Protein AF-A0A382DG62-F1 (afdb_monomer_lite)

Secondary structure (DSSP, 8-state):
-EEEETTEEEEEETTTTEEEEE-TTTT-S---EEEEEE-TTS-EEEEEPTT---EEEEETTTEEEEEE----EEEEEEEEE-SSEEEEEEEETTT--EEEEEEEE-TTS-EEEEEEE----

Organism: NCBI:txid408172

Structure (mmCIF, N/CA/C/O backbone):
data_AF-A0A382DG62-F1
#
_entry.id   AF-A0A382DG62-F1
#
loop_
_atom_site.group_PDB
_atom_site.id
_atom_site.type_symbol
_atom_site.label_atom_id
_atom_site.label_alt_id
_atom_site.label_comp_id
_atom_site.label_asym_id
_atom_site.label_entity_id
_atom_site.label_seq_id
_atom_site.pdbx_PDB_ins_code
_atom_site.Cartn_x
_atom_site.Cartn_y
_atom_site.Cartn_z
_atom_site.occupancy
_atom_site.B_iso_or_equiv
_atom_site.auth_seq_id
_atom_site.auth_comp_id
_atom_site.auth_asym_id
_atom_site.auth_atom_id
_atom_site.pdbx_PDB_model_num
ATOM 1 N N . VAL A 1 1 ? -8.881 6.022 12.134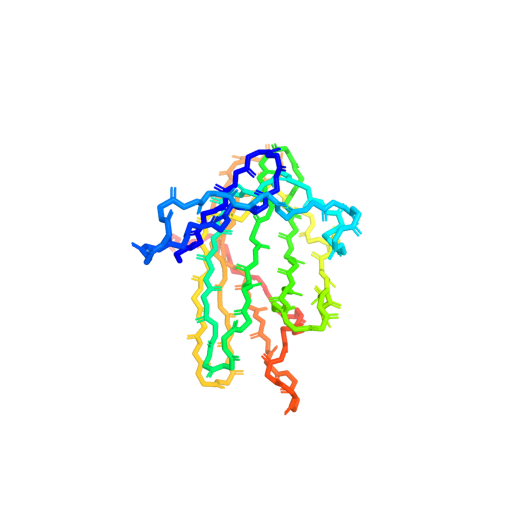 1.00 95.31 1 VAL A N 1
ATOM 2 C CA . VAL A 1 1 ? -7.898 6.755 11.294 1.00 95.31 1 VAL A CA 1
ATOM 3 C C . VAL A 1 1 ? -6.727 5.826 11.071 1.00 95.31 1 VAL A C 1
ATOM 5 O O . VAL A 1 1 ? -6.358 5.158 12.025 1.00 95.31 1 VAL A O 1
ATOM 8 N N . TYR A 1 2 ? -6.174 5.762 9.864 1.00 97.25 2 TYR A N 1
ATOM 9 C CA . TYR A 1 2 ? -5.023 4.908 9.567 1.00 97.25 2 TYR A CA 1
ATOM 10 C C . TYR A 1 2 ? -3.816 5.740 9.141 1.00 97.25 2 TYR A C 1
ATOM 12 O O . TYR A 1 2 ? -3.982 6.787 8.515 1.00 97.25 2 TYR A O 1
ATOM 20 N N . ALA A 1 3 ? -2.621 5.254 9.462 1.00 97.81 3 ALA A N 1
ATOM 21 C CA . ALA A 1 3 ? -1.358 5.782 8.967 1.00 97.81 3 ALA A CA 1
ATOM 22 C C . ALA A 1 3 ? -0.420 4.639 8.556 1.00 97.81 3 ALA A C 1
ATOM 24 O O . ALA A 1 3 ? -0.283 3.644 9.272 1.00 97.81 3 ALA A O 1
ATOM 25 N N . SER A 1 4 ? 0.238 4.803 7.409 1.00 97.69 4 SER A N 1
ATOM 26 C CA . SER A 1 4 ? 1.380 3.991 6.986 1.00 97.69 4 SER A CA 1
ATOM 27 C C . SER A 1 4 ? 2.630 4.417 7.757 1.00 97.69 4 SER A C 1
ATOM 29 O O . SER A 1 4 ? 2.887 5.611 7.920 1.00 97.69 4 SER A O 1
ATOM 31 N N . THR A 1 5 ? 3.400 3.452 8.254 1.00 98.12 5 THR A N 1
ATOM 32 C CA . THR A 1 5 ? 4.651 3.693 8.985 1.00 98.12 5 THR A CA 1
ATOM 33 C C . THR A 1 5 ? 5.728 2.722 8.506 1.00 98.12 5 THR A C 1
ATOM 35 O O . THR A 1 5 ? 5.414 1.756 7.817 1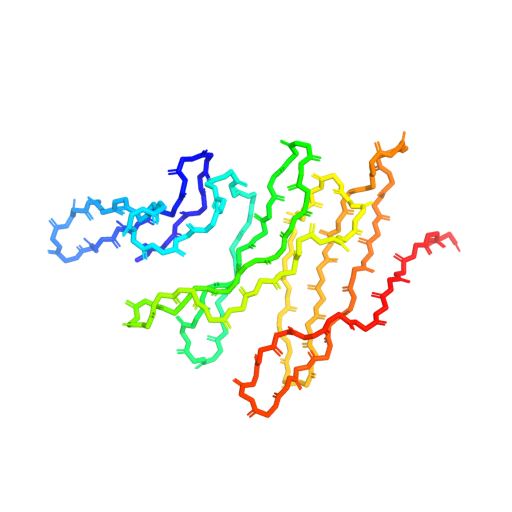.00 98.12 5 THR A O 1
ATOM 38 N N . SER A 1 6 ? 6.979 2.910 8.935 1.00 97.19 6 SER A N 1
ATOM 39 C CA . SER A 1 6 ? 8.057 1.942 8.680 1.00 97.19 6 SER A CA 1
ATOM 40 C C . SER A 1 6 ? 7.957 0.652 9.516 1.00 97.19 6 SER A C 1
ATOM 42 O O . SER A 1 6 ? 8.753 -0.271 9.354 1.00 97.19 6 SER A O 1
ATOM 44 N N . GLY A 1 7 ? 6.998 0.586 10.447 1.00 97.38 7 GLY A N 1
ATOM 45 C CA . GLY A 1 7 ? 6.776 -0.539 11.360 1.00 97.38 7 GLY A CA 1
ATOM 46 C C . GLY A 1 7 ? 5.420 -1.227 11.191 1.00 97.38 7 GLY A C 1
ATOM 47 O O . GLY A 1 7 ? 5.007 -1.951 12.099 1.00 97.38 7 GLY A O 1
ATOM 48 N N . GLY A 1 8 ? 4.731 -0.997 10.072 1.00 97.69 8 GLY A N 1
ATOM 49 C CA . GLY A 1 8 ? 3.400 -1.515 9.767 1.00 97.69 8 GLY A CA 1
ATOM 50 C C . GLY A 1 8 ? 2.335 -0.425 9.724 1.00 97.69 8 GLY A C 1
ATOM 51 O O . GLY A 1 8 ? 2.629 0.761 9.531 1.00 97.69 8 GLY A O 1
ATOM 52 N N . LEU A 1 9 ? 1.079 -0.830 9.904 1.00 97.94 9 LEU A N 1
ATOM 53 C CA . LEU A 1 9 ? -0.052 0.088 9.910 1.00 97.94 9 LEU A CA 1
ATOM 54 C C . LEU A 1 9 ? -0.379 0.539 11.328 1.00 97.94 9 LEU A C 1
ATOM 56 O O . LEU A 1 9 ? -0.393 -0.261 12.260 1.00 97.94 9 LEU A O 1
ATOM 60 N N . LEU A 1 10 ? -0.680 1.822 11.484 1.00 98.12 10 LEU A N 1
ATOM 61 C CA . LEU A 1 10 ? -1.133 2.382 12.746 1.00 98.12 10 LEU A CA 1
ATOM 62 C C . LEU A 1 10 ? -2.604 2.766 12.628 1.00 98.12 10 LEU A C 1
ATOM 64 O O . LEU A 1 10 ? -2.963 3.627 11.825 1.00 98.12 10 LEU A O 1
ATOM 68 N N . GLU A 1 11 ? -3.449 2.152 13.445 1.00 97.62 11 GLU A N 1
ATOM 69 C CA . GLU A 1 11 ? -4.838 2.551 13.618 1.00 97.62 11 GLU A CA 1
ATOM 70 C C . GLU A 1 11 ? -4.961 3.463 14.842 1.00 97.62 11 GLU A C 1
ATOM 72 O O . GLU A 1 11 ? -4.527 3.117 15.938 1.00 97.62 11 GLU A O 1
ATOM 77 N N . PHE A 1 12 ? -5.594 4.619 14.668 1.00 97.94 12 PHE A N 1
ATOM 78 C CA . PHE A 1 12 ? -6.034 5.484 15.755 1.00 97.94 12 PHE A CA 1
ATOM 79 C C . PHE A 1 12 ? -7.559 5.480 15.856 1.00 97.94 12 PHE A C 1
ATOM 81 O O . PHE A 1 12 ? -8.262 5.826 14.892 1.00 97.94 12 PHE A O 1
ATOM 88 N N . ASN A 1 13 ? -8.064 5.131 17.039 1.00 97.50 13 ASN A N 1
ATOM 89 C CA . ASN A 1 13 ? -9.479 5.198 17.374 1.00 97.50 13 ASN A CA 1
ATOM 90 C C . ASN A 1 13 ? -9.786 6.533 18.083 1.00 97.50 13 ASN A C 1
ATOM 92 O O . ASN A 1 13 ? -9.437 6.681 19.255 1.00 97.50 13 ASN A O 1
ATOM 96 N N . PRO A 1 14 ? -10.486 7.483 17.433 1.00 96.19 14 PRO A N 1
ATOM 97 C CA . 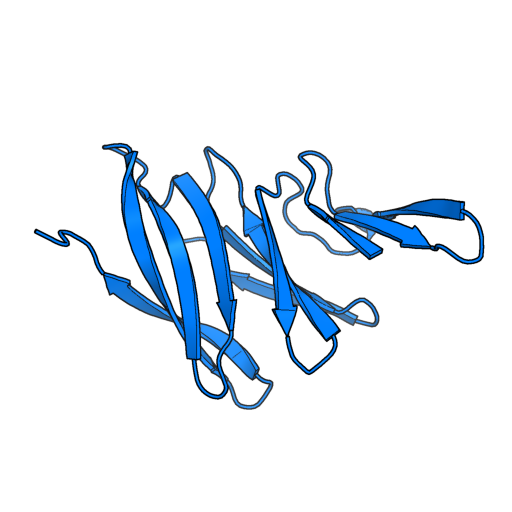PRO A 1 14 ? -10.734 8.807 18.004 1.00 96.19 14 PRO A CA 1
ATOM 98 C C . PRO A 1 14 ? -11.699 8.798 19.197 1.00 96.19 14 PRO A C 1
ATOM 100 O O . PRO A 1 14 ? -11.698 9.742 19.973 1.00 96.19 14 PRO A O 1
ATOM 103 N N . ASN A 1 15 ? -12.506 7.745 19.371 1.00 97.62 15 ASN A N 1
ATOM 104 C CA . ASN A 1 15 ? -13.442 7.651 20.495 1.00 97.62 15 ASN A CA 1
ATOM 105 C C . ASN A 1 15 ? -12.753 7.201 21.788 1.00 97.62 15 ASN A C 1
ATOM 107 O O . ASN A 1 15 ? -13.228 7.504 22.878 1.00 97.62 15 ASN A O 1
ATOM 111 N N . THR A 1 16 ? -11.673 6.424 21.670 1.00 97.94 16 THR A N 1
ATOM 112 C CA . THR A 1 16 ? -10.932 5.884 22.825 1.00 97.94 16 THR A CA 1
ATOM 113 C C . THR A 1 16 ? -9.544 6.491 22.987 1.00 97.94 16 THR A C 1
ATOM 115 O O . THR A 1 16 ? -8.879 6.198 23.975 1.00 97.94 16 THR A O 1
ATOM 118 N N . GLU A 1 17 ? -9.111 7.300 22.017 1.00 97.81 17 GLU A N 1
ATOM 119 C CA . GLU A 1 17 ? -7.776 7.897 21.917 1.00 97.81 17 GLU A CA 1
ATOM 120 C C . GLU A 1 17 ? -6.634 6.865 21.939 1.00 97.81 17 GLU A C 1
ATOM 122 O O . GLU A 1 17 ? -5.504 7.160 22.327 1.00 97.81 17 GLU A O 1
ATOM 127 N N . LYS A 1 18 ? -6.917 5.628 21.515 1.00 98.31 18 LYS A N 1
ATOM 128 C CA . LYS A 1 18 ? -5.943 4.533 21.503 1.00 98.31 18 LYS A CA 1
ATOM 129 C C . LYS A 1 18 ? -5.352 4.305 20.123 1.00 98.31 18 LYS A C 1
ATOM 131 O O . LYS A 1 18 ? -6.038 4.431 19.107 1.00 98.31 18 LYS A O 1
ATOM 136 N N . PHE A 1 19 ? -4.088 3.899 20.139 1.00 97.94 19 PHE A N 1
ATOM 137 C CA . PHE A 1 19 ? -3.350 3.438 18.975 1.00 97.94 19 PHE A CA 1
ATOM 138 C C . PHE A 1 19 ? -3.213 1.916 18.990 1.00 97.94 19 PHE A C 1
ATOM 140 O O . PHE A 1 19 ? -2.816 1.343 20.007 1.00 97.94 19 PHE A O 1
ATOM 147 N N . THR A 1 20 ? -3.481 1.290 17.850 1.00 97.12 20 THR A N 1
ATOM 148 C CA . THR A 1 20 ? -3.262 -0.138 17.603 1.00 97.12 20 THR A CA 1
ATOM 149 C C . THR A 1 20 ? -2.284 -0.278 16.444 1.00 97.12 20 THR A C 1
ATOM 151 O O . THR A 1 20 ? -2.503 0.293 15.377 1.00 97.12 20 THR A O 1
ATOM 154 N N . ALA A 1 21 ? -1.193 -1.015 16.647 1.00 97.44 21 ALA A N 1
ATOM 155 C CA . ALA A 1 21 ? -0.283 -1.365 15.562 1.00 97.44 21 ALA A CA 1
ATOM 156 C C . ALA A 1 21 ? -0.746 -2.678 14.926 1.00 97.44 21 ALA A C 1
ATOM 158 O O . ALA A 1 21 ? -0.991 -3.639 15.647 1.00 97.44 21 ALA A O 1
ATOM 159 N N . ILE A 1 22 ? -0.833 -2.693 13.600 1.00 97.50 22 ILE A N 1
ATOM 160 C CA . ILE A 1 22 ? -1.144 -3.859 12.774 1.00 97.50 22 ILE A CA 1
ATOM 161 C C . ILE A 1 22 ? 0.150 -4.259 12.068 1.00 97.50 22 ILE A C 1
ATOM 163 O O . ILE A 1 22 ? 0.758 -3.444 11.362 1.00 97.50 22 ILE A O 1
ATOM 167 N N . LYS A 1 23 ? 0.593 -5.494 12.294 1.00 97.25 23 LYS A N 1
ATOM 168 C CA . LYS A 1 23 ? 1.912 -5.998 11.892 1.00 97.25 23 LYS A CA 1
ATOM 169 C C . LYS A 1 23 ? 1.812 -7.336 11.155 1.00 97.25 23 LYS A C 1
ATOM 171 O O . LYS A 1 23 ? 0.773 -7.678 10.594 1.00 97.25 23 LYS A O 1
ATOM 176 N N . MET A 1 24 ? 2.921 -8.077 11.100 1.00 96.00 24 MET A N 1
ATOM 177 C CA . MET A 1 24 ? 2.995 -9.360 10.401 1.00 96.00 24 MET A CA 1
ATOM 178 C C . MET A 1 24 ? 2.131 -10.425 11.073 1.00 96.00 24 MET A C 1
ATOM 180 O O . MET A 1 24 ? 1.456 -11.194 10.395 1.00 96.00 24 MET A O 1
ATOM 184 N N . GLU A 1 25 ? 2.106 -10.433 12.404 1.00 94.62 25 GLU A N 1
ATOM 185 C CA . GLU A 1 25 ? 1.237 -11.286 13.212 1.00 94.62 25 GLU A CA 1
ATOM 186 C C . GLU A 1 25 ? -0.262 -11.045 12.956 1.00 94.62 25 GLU A C 1
ATOM 188 O O . GLU A 1 25 ? -1.060 -11.963 13.135 1.00 94.62 25 GLU A O 1
ATOM 193 N N . ASP A 1 26 ? -0.623 -9.860 12.456 1.00 93.75 26 ASP A N 1
ATOM 194 C CA . ASP A 1 26 ? -1.990 -9.473 12.087 1.00 93.75 26 ASP A CA 1
ATOM 195 C C . ASP A 1 26 ? -2.272 -9.646 10.579 1.00 93.75 26 ASP A C 1
ATOM 197 O O . ASP A 1 26 ? -3.357 -9.330 10.094 1.00 93.75 26 ASP A O 1
ATOM 201 N N . GLY A 1 27 ? -1.300 -10.163 9.819 1.00 92.19 27 GLY A N 1
ATOM 202 C CA . GLY A 1 27 ? -1.462 -10.555 8.420 1.00 92.19 27 GLY A CA 1
ATOM 203 C C . GLY A 1 27 ? -0.783 -9.658 7.384 1.00 92.19 27 GLY A C 1
ATOM 204 O O . GLY A 1 27 ? -0.823 -10.005 6.204 1.00 92.19 27 GLY A O 1
ATOM 205 N N . LEU A 1 28 ? -0.131 -8.550 7.763 1.00 96.31 28 LEU A N 1
ATOM 206 C CA . LEU A 1 28 ? 0.719 -7.816 6.813 1.00 96.31 28 LEU A CA 1
ATOM 207 C C . LEU A 1 28 ? 1.911 -8.681 6.385 1.00 96.31 28 LEU A C 1
ATOM 209 O O . LEU A 1 28 ? 2.441 -9.464 7.166 1.00 96.31 28 LEU A O 1
ATOM 213 N N . ILE A 1 29 ? 2.379 -8.525 5.148 1.00 94.81 29 ILE A N 1
ATOM 214 C CA . ILE A 1 29 ? 3.577 -9.252 4.690 1.00 94.81 29 ILE A CA 1
ATOM 215 C C . ILE A 1 29 ? 4.821 -8.396 4.854 1.00 94.81 29 ILE A C 1
ATOM 217 O O . ILE A 1 29 ? 5.879 -8.897 5.228 1.00 94.81 29 ILE A O 1
ATOM 221 N N . TYR A 1 30 ? 4.682 -7.101 4.601 1.00 96.00 30 TYR A N 1
ATOM 222 C CA . TYR A 1 30 ? 5.754 -6.137 4.757 1.00 96.00 30 TYR A CA 1
ATOM 223 C C . TYR A 1 30 ? 5.290 -4.970 5.619 1.00 96.00 30 TYR A C 1
ATOM 225 O O . TYR A 1 30 ? 4.112 -4.602 5.619 1.00 96.00 30 TYR A O 1
ATOM 233 N N . LEU A 1 31 ? 6.235 -4.425 6.381 1.00 97.62 31 LEU A N 1
ATOM 234 C CA . LEU A 1 31 ? 5.977 -3.403 7.391 1.00 97.62 31 LEU A CA 1
ATOM 235 C C . LEU A 1 31 ? 6.417 -2.008 6.967 1.00 97.62 31 LEU A C 1
ATOM 237 O O . LEU A 1 31 ? 5.956 -1.045 7.564 1.00 97.62 31 LEU A O 1
ATOM 241 N N . ASP A 1 32 ? 7.305 -1.891 5.982 1.00 98.12 32 ASP A N 1
ATOM 242 C CA . ASP A 1 32 ? 7.844 -0.592 5.591 1.00 98.12 32 ASP A CA 1
ATOM 243 C C . ASP A 1 32 ? 6.946 0.069 4.544 1.00 98.12 32 ASP A C 1
ATOM 245 O O . ASP A 1 32 ? 7.050 -0.225 3.349 1.00 98.12 32 ASP A O 1
ATOM 249 N N . LEU A 1 33 ? 5.990 0.871 5.018 1.00 98.50 33 LEU A N 1
ATOM 250 C CA . LEU A 1 33 ? 4.900 1.427 4.221 1.00 98.50 33 LEU A CA 1
ATOM 251 C C . LEU A 1 33 ? 5.118 2.918 3.952 1.00 98.50 33 LEU A C 1
ATOM 253 O O . LEU A 1 33 ? 5.245 3.718 4.880 1.00 98.50 33 LEU A O 1
ATOM 257 N N . SER A 1 34 ? 5.068 3.310 2.683 1.00 98.25 34 SER A N 1
ATOM 258 C CA . SER A 1 34 ? 5.253 4.693 2.222 1.00 98.25 34 SER A CA 1
ATOM 259 C C . SER A 1 34 ? 3.939 5.442 2.011 1.00 98.25 34 SER A C 1
ATOM 261 O O . SER A 1 34 ? 3.889 6.661 2.174 1.00 98.25 34 SER A O 1
ATOM 263 N N . CYS A 1 35 ? 2.868 4.738 1.639 1.00 98.44 35 CYS A N 1
ATOM 264 C CA . CYS A 1 35 ? 1.571 5.354 1.386 1.00 98.44 35 CYS A CA 1
ATOM 265 C C . CYS A 1 35 ? 0.398 4.411 1.673 1.00 98.44 35 CYS A C 1
ATOM 267 O O . CYS A 1 35 ? 0.552 3.192 1.784 1.00 98.44 35 CYS A O 1
ATOM 269 N N . ILE A 1 36 ? -0.784 5.014 1.784 1.00 98.69 36 ILE A N 1
ATOM 270 C CA . ILE A 1 36 ? -2.067 4.348 1.985 1.00 98.69 36 ILE A CA 1
ATOM 271 C C . ILE A 1 36 ? -3.140 5.032 1.128 1.00 98.69 36 ILE A C 1
ATOM 273 O O . ILE A 1 36 ? -3.185 6.260 1.054 1.00 98.69 36 ILE A O 1
ATOM 277 N N . GLU A 1 37 ? -4.009 4.237 0.512 1.00 98.62 37 GLU A N 1
ATOM 278 C CA . GLU A 1 37 ? -5.255 4.668 -0.130 1.00 98.62 37 GLU A CA 1
ATOM 279 C C . GLU A 1 37 ? -6.387 3.725 0.299 1.00 98.62 37 GLU A C 1
ATOM 281 O O . GLU A 1 37 ? -6.136 2.555 0.595 1.00 98.62 37 GLU A O 1
ATOM 286 N N . ILE A 1 38 ? -7.619 4.225 0.386 1.00 98.25 38 ILE A N 1
ATOM 287 C CA . ILE A 1 38 ? -8.768 3.435 0.853 1.00 98.25 38 ILE A CA 1
ATOM 288 C C . ILE A 1 38 ? -9.758 3.276 -0.293 1.00 98.25 38 ILE A C 1
ATOM 290 O O . ILE A 1 38 ? -10.190 4.265 -0.883 1.00 98.25 38 ILE A O 1
ATOM 294 N N . ASP A 1 39 ? -10.138 2.037 -0.598 1.00 98.00 39 ASP A N 1
ATOM 295 C CA . ASP A 1 39 ? -11.168 1.783 -1.604 1.00 98.00 39 ASP A CA 1
ATOM 296 C C . ASP A 1 39 ? -12.596 1.889 -1.045 1.00 98.00 39 ASP A C 1
ATOM 298 O O . ASP A 1 39 ? -12.835 2.046 0.154 1.00 98.00 39 ASP A O 1
ATOM 302 N N . ASN A 1 40 ? -13.584 1.792 -1.936 1.00 96.00 40 ASN A N 1
ATOM 303 C CA . ASN A 1 40 ? -15.005 1.899 -1.594 1.00 96.00 40 ASN A CA 1
ATOM 304 C C . ASN A 1 40 ? -15.532 0.770 -0.683 1.00 96.00 40 ASN A C 1
ATOM 306 O O . ASN A 1 40 ? -16.627 0.900 -0.138 1.00 96.00 40 ASN A O 1
ATOM 310 N N . GLN A 1 41 ? -14.771 -0.312 -0.497 1.00 96.62 41 GLN A N 1
ATOM 311 C CA . GLN A 1 41 ? -15.090 -1.414 0.411 1.00 96.62 41 GLN A CA 1
ATOM 312 C C . GLN A 1 41 ? -14.406 -1.251 1.778 1.00 96.62 41 GLN A C 1
ATOM 314 O O . GLN A 1 41 ? -14.580 -2.094 2.658 1.00 96.62 41 GLN A O 1
ATOM 319 N N . GLY A 1 42 ? -13.649 -0.167 1.980 1.00 97.25 42 GLY A N 1
ATOM 320 C CA . GLY A 1 42 ? -12.919 0.099 3.216 1.00 97.25 42 GLY A CA 1
ATOM 321 C C . GLY A 1 42 ? -11.626 -0.705 3.350 1.00 97.25 42 GLY A C 1
ATOM 322 O O . GLY A 1 42 ? -11.077 -0.785 4.451 1.00 97.25 42 GLY A O 1
ATOM 323 N N . ARG A 1 43 ? -11.132 -1.304 2.260 1.00 98.31 43 ARG A N 1
ATOM 324 C CA . ARG A 1 43 ? -9.840 -1.995 2.252 1.00 98.31 43 ARG A CA 1
ATOM 325 C C . ARG A 1 43 ? -8.730 -0.979 2.020 1.00 98.31 43 ARG A C 1
ATOM 327 O O . ARG A 1 43 ? -8.904 0.029 1.336 1.00 98.31 43 ARG A O 1
ATOM 334 N N . LEU A 1 44 ? -7.579 -1.257 2.609 1.00 98.62 44 LEU A N 1
ATOM 335 C CA . LEU A 1 44 ? -6.437 -0.362 2.683 1.00 98.62 44 LEU A CA 1
ATOM 336 C C . LEU A 1 44 ? -5.387 -0.844 1.686 1.00 98.62 44 LEU A C 1
ATOM 338 O O . LEU A 1 44 ? -4.822 -1.924 1.843 1.00 98.62 44 LEU A O 1
ATOM 342 N N . TRP A 1 45 ? -5.143 -0.052 0.653 1.00 98.75 45 TRP A N 1
ATOM 343 C CA . TRP A 1 45 ? -4.106 -0.288 -0.339 1.00 98.75 45 TRP A CA 1
ATOM 344 C C . TRP A 1 45 ? -2.823 0.369 0.143 1.00 98.75 45 TRP A C 1
ATOM 346 O O . TRP A 1 45 ? -2.767 1.586 0.308 1.00 98.75 45 TRP A O 1
ATOM 356 N N . LEU A 1 46 ? -1.805 -0.442 0.400 1.00 98.75 46 LEU A N 1
ATOM 357 C CA . LEU A 1 46 ? -0.573 -0.037 1.058 1.00 98.75 46 LEU A CA 1
ATOM 358 C C . LEU A 1 46 ? 0.593 -0.158 0.082 1.00 98.75 46 LEU A C 1
ATOM 360 O O . LEU A 1 46 ? 0.874 -1.249 -0.425 1.00 98.75 46 LEU A O 1
ATOM 364 N N . GLY A 1 47 ? 1.264 0.964 -0.161 1.00 98.56 47 GLY A N 1
ATOM 365 C CA . GLY A 1 47 ? 2.488 1.015 -0.951 1.00 98.56 47 GLY A CA 1
ATOM 366 C C . GLY A 1 47 ? 3.723 0.772 -0.088 1.00 98.56 47 GLY A C 1
ATOM 367 O O . GLY A 1 47 ? 3.808 1.273 1.035 1.00 98.56 47 GLY A O 1
ATOM 368 N N . GLY A 1 48 ? 4.668 0.002 -0.619 1.00 98.31 48 GLY A N 1
ATOM 369 C CA . GLY A 1 48 ? 5.968 -0.252 -0.006 1.00 98.31 48 GLY A CA 1
ATOM 370 C C . GLY A 1 48 ? 6.955 0.896 -0.194 1.00 98.31 48 GLY A C 1
ATOM 371 O O . GLY A 1 48 ? 7.002 1.509 -1.267 1.00 98.31 48 GLY A O 1
ATOM 372 N N . ALA A 1 49 ? 7.741 1.155 0.849 1.00 97.62 49 ALA A N 1
ATOM 373 C CA . ALA A 1 49 ? 8.794 2.163 0.877 1.00 97.62 49 ALA A CA 1
ATOM 374 C C . ALA A 1 49 ? 10.144 1.652 0.334 1.00 97.62 49 ALA A C 1
ATOM 376 O O . ALA A 1 49 ? 10.371 0.448 0.182 1.00 97.62 49 ALA A O 1
ATOM 377 N N . TYR A 1 50 ? 11.060 2.588 0.067 1.00 95.31 50 TYR A N 1
ATOM 378 C CA . TYR A 1 50 ? 12.414 2.291 -0.399 1.00 95.31 50 TYR A CA 1
ATOM 379 C C . TYR A 1 50 ? 13.169 1.352 0.562 1.00 95.31 50 TYR A C 1
ATOM 381 O O . TYR A 1 50 ? 13.145 1.578 1.771 1.00 95.31 50 TYR A O 1
ATOM 389 N N . PRO A 1 51 ? 13.929 0.354 0.063 1.00 94.19 51 PRO A N 1
ATOM 390 C CA . PRO A 1 51 ? 14.272 0.102 -1.344 1.00 94.19 51 PRO A CA 1
ATOM 391 C C . PRO A 1 51 ? 13.375 -0.920 -2.053 1.00 94.19 51 PRO A C 1
ATOM 393 O O . PRO A 1 51 ? 13.720 -1.353 -3.151 1.00 94.19 51 PRO A O 1
ATOM 396 N N . ASN A 1 52 ? 12.280 -1.358 -1.426 1.00 93.19 52 ASN A N 1
ATOM 397 C CA . ASN A 1 52 ? 11.467 -2.460 -1.926 1.00 93.19 52 ASN A CA 1
ATOM 398 C C . ASN A 1 52 ? 10.041 -1.983 -2.200 1.00 93.19 52 ASN A C 1
ATOM 400 O O . ASN A 1 52 ? 9.194 -1.987 -1.308 1.00 93.19 52 ASN A O 1
ATOM 404 N N . GLY A 1 53 ? 9.751 -1.621 -3.448 1.00 96.31 53 GLY A N 1
ATOM 405 C CA . GLY A 1 53 ? 8.409 -1.219 -3.836 1.00 96.31 53 GLY A CA 1
ATOM 406 C C . GLY A 1 53 ? 7.508 -2.431 -4.059 1.00 96.31 53 GLY A C 1
ATOM 407 O O . GLY A 1 53 ? 7.811 -3.335 -4.837 1.00 96.31 53 GLY A O 1
ATOM 408 N N . TYR A 1 54 ? 6.371 -2.439 -3.375 1.00 98.00 54 TYR A N 1
ATOM 409 C CA . TYR A 1 54 ? 5.331 -3.459 -3.483 1.00 98.00 54 TYR A CA 1
ATOM 410 C C . TYR A 1 54 ? 3.960 -2.826 -3.249 1.00 98.00 54 TYR A C 1
ATOM 412 O O . TYR A 1 54 ? 3.855 -1.737 -2.685 1.00 98.00 54 TYR A O 1
ATOM 420 N N . LEU A 1 55 ? 2.907 -3.536 -3.642 1.00 98.56 55 LEU A N 1
ATOM 421 C CA . LEU A 1 55 ? 1.528 -3.222 -3.287 1.00 98.56 55 LEU A CA 1
ATOM 422 C C . LEU A 1 55 ? 0.959 -4.361 -2.441 1.00 98.56 55 LEU A C 1
ATOM 424 O O . LEU A 1 55 ? 1.068 -5.531 -2.812 1.00 98.56 55 LEU A O 1
ATOM 428 N N . GLN A 1 56 ? 0.318 -4.039 -1.322 1.00 98.25 56 GLN A N 1
ATOM 429 C CA . GLN A 1 56 ? -0.475 -5.001 -0.559 1.00 98.25 56 GLN A CA 1
ATOM 430 C C . GLN A 1 56 ? -1.827 -4.396 -0.179 1.00 98.25 56 GLN A C 1
ATOM 432 O O . GLN A 1 56 ? -1.904 -3.218 0.152 1.00 98.25 56 GLN A O 1
ATOM 437 N N . VAL A 1 57 ? -2.894 -5.190 -0.241 1.00 98.56 57 VAL A N 1
ATOM 438 C CA . VAL A 1 57 ? -4.250 -4.756 0.117 1.00 98.56 57 VAL A CA 1
ATOM 439 C C . VAL A 1 57 ? -4.684 -5.484 1.377 1.00 98.56 57 VAL A C 1
ATOM 441 O O . VAL A 1 57 ? -4.732 -6.717 1.408 1.00 98.56 57 VAL A O 1
ATOM 444 N N . TYR A 1 58 ? -4.994 -4.706 2.407 1.00 98.38 58 TYR A N 1
ATOM 445 C CA . TYR A 1 58 ? -5.402 -5.170 3.723 1.00 98.38 58 TYR A CA 1
ATOM 446 C C . TYR A 1 58 ? -6.876 -4.845 3.971 1.00 98.38 58 TYR A C 1
ATOM 448 O O . TYR A 1 58 ? -7.294 -3.692 3.910 1.00 98.38 58 TYR A O 1
ATOM 456 N N . ASP A 1 59 ? -7.669 -5.863 4.264 1.00 97.38 59 ASP A N 1
ATOM 457 C CA . ASP A 1 59 ? -9.048 -5.746 4.721 1.00 97.38 59 ASP A CA 1
ATOM 458 C C . ASP A 1 59 ? -9.049 -5.811 6.262 1.00 97.38 59 ASP A C 1
ATOM 460 O O . ASP A 1 59 ? -8.621 -6.824 6.817 1.00 97.38 59 ASP A O 1
ATOM 464 N N . PRO A 1 60 ? -9.535 -4.783 6.984 1.00 94.38 60 PRO A N 1
ATOM 465 C CA . PRO A 1 60 ? -9.535 -4.780 8.451 1.00 94.38 60 PRO A CA 1
ATOM 466 C C . PRO A 1 60 ? -10.283 -5.944 9.117 1.00 94.38 60 PRO A C 1
ATOM 468 O O . PRO A 1 60 ? -10.072 -6.206 10.298 1.00 94.38 60 PRO A O 1
ATOM 471 N N . ILE A 1 61 ? -11.163 -6.631 8.385 1.00 93.62 61 ILE A N 1
ATOM 472 C CA . ILE A 1 61 ? -11.942 -7.776 8.864 1.00 93.62 61 ILE A CA 1
ATOM 473 C C . ILE A 1 61 ? -11.265 -9.095 8.474 1.00 93.62 61 ILE A C 1
ATOM 475 O O . ILE A 1 61 ? -11.291 -10.052 9.247 1.00 93.62 61 ILE A O 1
ATOM 479 N N . ARG A 1 62 ? -10.698 -9.174 7.264 1.00 94.56 62 ARG A N 1
ATOM 480 C CA . ARG A 1 62 ? -10.192 -10.432 6.678 1.00 94.56 62 ARG A CA 1
ATOM 481 C C . ARG A 1 62 ? -8.672 -10.577 6.706 1.00 94.56 62 ARG A C 1
ATOM 483 O O . ARG A 1 62 ? -8.170 -11.659 6.414 1.00 94.56 62 ARG A O 1
ATOM 490 N N . GLY A 1 63 ? -7.947 -9.517 7.042 1.00 95.06 63 GLY A N 1
ATOM 491 C CA . GLY A 1 63 ? -6.500 -9.445 6.905 1.00 95.06 63 GLY A CA 1
ATOM 492 C C . GLY A 1 63 ? -6.079 -9.162 5.461 1.00 95.06 63 GLY A C 1
ATOM 493 O O . GLY A 1 63 ? -6.768 -8.479 4.704 1.00 95.06 63 GLY A O 1
ATOM 494 N N . LEU A 1 64 ? -4.923 -9.678 5.054 1.00 96.56 64 LEU A N 1
ATOM 495 C CA . LEU A 1 64 ? -4.409 -9.483 3.701 1.00 96.56 64 LEU A CA 1
ATOM 496 C C . LEU A 1 64 ? -5.270 -10.192 2.644 1.00 96.56 64 LEU A C 1
ATOM 498 O O . LEU A 1 64 ? -5.463 -11.405 2.699 1.00 96.56 64 LEU A O 1
ATOM 502 N N . VAL A 1 65 ? -5.693 -9.445 1.624 1.00 97.75 65 VAL A N 1
ATOM 503 C CA . VAL A 1 65 ? -6.540 -9.954 0.530 1.00 97.75 65 VAL A CA 1
ATOM 504 C C . VAL A 1 65 ? -5.880 -9.888 -0.850 1.00 97.75 65 VAL A C 1
ATOM 506 O O . VAL A 1 65 ? -6.301 -10.599 -1.759 1.00 97.75 65 VAL A O 1
ATOM 509 N N . ARG A 1 66 ? -4.821 -9.086 -1.029 1.00 98.00 66 ARG A N 1
ATOM 510 C CA . ARG A 1 66 ? -4.026 -9.043 -2.272 1.00 98.00 66 ARG A CA 1
ATOM 511 C C . ARG A 1 66 ? -2.586 -8.631 -1.989 1.00 98.00 66 ARG A C 1
ATOM 513 O O . ARG A 1 66 ? -2.334 -7.844 -1.081 1.00 98.00 66 ARG A O 1
ATOM 520 N N . LYS A 1 67 ? -1.646 -9.128 -2.795 1.00 97.31 67 LYS A N 1
ATOM 521 C CA . LYS A 1 67 ? -0.246 -8.686 -2.799 1.00 97.31 67 LYS A CA 1
ATOM 522 C C . LYS A 1 67 ? 0.341 -8.718 -4.207 1.00 97.31 67 LYS A C 1
ATOM 524 O O . LYS A 1 67 ? 0.090 -9.666 -4.947 1.00 97.31 67 LYS A O 1
ATOM 529 N N . ILE A 1 68 ? 1.165 -7.728 -4.530 1.00 97.62 68 ILE A N 1
ATOM 530 C CA . ILE A 1 68 ? 1.951 -7.638 -5.761 1.00 97.62 68 ILE A CA 1
ATOM 531 C C . ILE A 1 68 ? 3.355 -7.174 -5.366 1.00 97.62 68 ILE A C 1
ATOM 533 O O . ILE A 1 68 ? 3.558 -6.025 -4.982 1.00 97.62 68 ILE A O 1
ATOM 537 N N . THR A 1 69 ? 4.317 -8.096 -5.395 1.00 94.56 69 THR A N 1
ATOM 538 C CA . THR A 1 69 ? 5.648 -7.900 -4.785 1.00 94.56 69 THR A CA 1
ATOM 539 C C . THR A 1 69 ? 6.793 -7.879 -5.794 1.00 94.56 69 THR A C 1
ATOM 541 O O . THR A 1 69 ? 7.914 -7.556 -5.428 1.00 94.56 69 THR A O 1
ATOM 544 N N . HIS A 1 70 ? 6.531 -8.240 -7.051 1.00 90.19 70 HIS A N 1
ATOM 545 C CA . HIS A 1 70 ? 7.526 -8.312 -8.125 1.00 90.19 70 HIS A CA 1
ATOM 546 C C . HIS A 1 70 ? 7.239 -7.211 -9.151 1.00 90.19 70 HIS A C 1
ATOM 548 O O . HIS A 1 70 ? 6.825 -7.494 -10.269 1.00 90.19 70 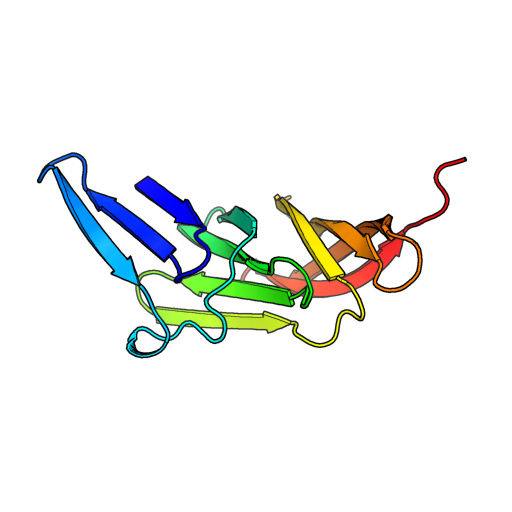HIS A O 1
ATOM 554 N N . LEU A 1 71 ? 7.349 -5.954 -8.715 1.00 92.25 71 LEU A N 1
ATOM 555 C CA . LEU A 1 71 ? 7.094 -4.777 -9.555 1.00 92.25 71 LEU A CA 1
ATOM 556 C C . LEU A 1 71 ? 8.383 -4.159 -10.126 1.00 92.25 71 LEU A C 1
ATOM 558 O O . LEU A 1 71 ? 8.294 -3.256 -10.945 1.00 92.25 71 LEU A O 1
ATOM 562 N N . ASP A 1 72 ? 9.563 -4.611 -9.685 1.00 93.00 72 ASP A N 1
ATOM 563 C CA . ASP A 1 72 ? 10.879 -4.080 -10.082 1.00 93.00 72 ASP A CA 1
ATOM 564 C C . ASP A 1 72 ? 11.035 -2.554 -9.885 1.00 93.00 72 ASP A C 1
ATOM 566 O O . ASP A 1 72 ? 11.734 -1.860 -10.630 1.00 93.00 72 ASP A O 1
ATOM 570 N N . ILE A 1 73 ? 10.410 -2.029 -8.826 1.00 96.06 73 ILE A N 1
ATOM 571 C CA . ILE A 1 73 ? 10.438 -0.617 -8.417 1.00 96.06 73 ILE A CA 1
ATOM 572 C C . ILE A 1 73 ? 11.023 -0.456 -7.011 1.00 96.06 73 ILE A C 1
ATOM 574 O O . ILE A 1 73 ? 11.009 -1.381 -6.200 1.00 96.06 73 ILE A O 1
ATOM 578 N N . ALA A 1 74 ? 11.529 0.739 -6.717 1.00 97.19 74 ALA A N 1
ATOM 579 C CA . ALA A 1 74 ? 12.128 1.061 -5.429 1.00 97.19 74 ALA A CA 1
ATOM 580 C C . ALA A 1 74 ? 11.072 1.385 -4.368 1.00 97.19 74 ALA A C 1
ATOM 582 O O . ALA A 1 74 ? 11.209 0.959 -3.229 1.00 97.19 74 ALA A O 1
ATOM 583 N N . GLU A 1 75 ? 10.017 2.117 -4.731 1.00 97.88 75 GLU A N 1
ATOM 584 C CA . GLU A 1 75 ? 8.912 2.446 -3.826 1.00 97.88 75 GLU A CA 1
ATOM 585 C C . GLU A 1 75 ? 7.657 2.902 -4.570 1.00 97.88 75 GLU A C 1
ATOM 587 O O . GLU A 1 75 ? 7.728 3.364 -5.712 1.00 97.88 75 GLU A O 1
ATOM 592 N N . ILE A 1 76 ? 6.509 2.818 -3.896 1.00 98.56 76 ILE A N 1
ATOM 593 C CA . ILE A 1 76 ? 5.258 3.443 -4.336 1.00 98.56 76 ILE A CA 1
ATOM 594 C C . ILE A 1 76 ? 5.039 4.725 -3.531 1.00 98.56 76 ILE A C 1
ATOM 596 O O . ILE A 1 76 ? 4.888 4.674 -2.316 1.00 98.56 76 ILE A O 1
ATOM 600 N N . LYS A 1 77 ? 4.972 5.882 -4.189 1.00 97.94 77 LYS A N 1
ATOM 601 C CA . LYS A 1 77 ? 4.783 7.181 -3.519 1.00 97.94 77 LYS A CA 1
ATOM 602 C C . LYS A 1 77 ? 3.315 7.534 -3.288 1.00 97.94 77 LYS A C 1
ATOM 604 O O . LYS A 1 77 ? 2.991 8.258 -2.350 1.00 97.94 77 LYS A O 1
ATOM 609 N N . MET A 1 78 ? 2.426 7.085 -4.169 1.00 98.38 78 MET A N 1
ATOM 610 C CA . MET A 1 78 ? 1.002 7.417 -4.119 1.00 98.38 78 MET A CA 1
ATOM 611 C C . MET A 1 78 ? 0.193 6.375 -4.874 1.00 98.38 78 MET A C 1
ATOM 613 O O . MET A 1 78 ? 0.652 5.872 -5.894 1.00 98.38 78 MET A O 1
ATOM 617 N N . ILE A 1 79 ? -1.027 6.121 -4.411 1.00 98.81 79 ILE A N 1
ATOM 618 C CA . ILE A 1 79 ? -2.014 5.268 -5.071 1.00 98.81 79 ILE A CA 1
ATOM 619 C C . ILE A 1 79 ? -3.286 6.094 -5.272 1.00 98.81 79 ILE A C 1
ATOM 621 O O . ILE A 1 79 ? -3.628 6.913 -4.421 1.00 98.81 79 ILE A O 1
ATOM 625 N N . ARG A 1 80 ? -3.973 5.902 -6.399 1.00 98.50 80 ARG A N 1
ATOM 626 C CA . ARG A 1 80 ? -5.319 6.422 -6.658 1.00 98.50 80 ARG A CA 1
ATOM 627 C C . ARG A 1 80 ? -6.174 5.337 -7.279 1.00 98.50 80 ARG A C 1
ATOM 629 O O . ARG A 1 80 ? -5.750 4.681 -8.225 1.00 98.50 80 ARG A O 1
ATOM 636 N N . ILE A 1 81 ? -7.378 5.176 -6.748 1.00 98.56 81 ILE A N 1
ATOM 637 C CA . ILE A 1 81 ? -8.310 4.120 -7.135 1.00 98.56 81 ILE A CA 1
ATOM 638 C C . ILE A 1 81 ? -9.510 4.783 -7.809 1.00 98.56 81 ILE A C 1
ATOM 640 O O . ILE A 1 81 ? -10.101 5.712 -7.259 1.00 98.56 81 ILE A O 1
ATOM 644 N N . SER A 1 82 ? -9.832 4.325 -9.012 1.00 95.88 82 SER A N 1
ATOM 645 C CA . SER A 1 82 ? -11.015 4.717 -9.780 1.00 95.88 82 SER A CA 1
ATOM 646 C C . SER A 1 82 ? -12.017 3.556 -9.806 1.00 95.88 82 SER A C 1
ATOM 648 O O . SER A 1 82 ? -11.817 2.541 -9.147 1.00 95.88 82 SER A O 1
ATOM 650 N N . GLU A 1 83 ? -13.108 3.693 -10.563 1.00 92.75 83 GLU A N 1
ATOM 651 C CA . GLU A 1 83 ? -14.158 2.665 -10.635 1.00 92.75 83 GLU A CA 1
ATOM 652 C C . GLU A 1 83 ? -13.665 1.337 -11.232 1.00 92.75 83 GLU A C 1
ATOM 654 O O . GLU A 1 83 ? -13.971 0.281 -10.691 1.00 92.75 83 GLU A O 1
ATOM 659 N N . ASN A 1 84 ? -12.876 1.397 -12.312 1.00 92.94 84 ASN A N 1
ATOM 660 C CA . ASN A 1 84 ? -12.464 0.209 -13.078 1.00 92.94 84 ASN A CA 1
ATOM 661 C C . ASN A 1 84 ? -10.956 -0.069 -13.026 1.00 92.94 84 ASN A C 1
ATOM 663 O O . ASN A 1 84 ? -10.501 -1.136 -13.427 1.00 92.94 84 ASN A O 1
ATOM 667 N N . ASN A 1 85 ? -10.162 0.905 -12.591 1.00 97.81 85 ASN A N 1
ATOM 668 C CA . ASN A 1 85 ? -8.711 0.805 -12.558 1.00 97.81 85 ASN A CA 1
ATOM 669 C C . ASN A 1 85 ? -8.131 1.577 -11.376 1.00 97.81 85 ASN A C 1
ATOM 671 O O . ASN A 1 85 ? -8.789 2.414 -10.756 1.00 97.81 85 ASN A O 1
ATOM 675 N N . ALA A 1 86 ? -6.869 1.309 -11.082 1.00 98.69 86 ALA A N 1
ATOM 676 C CA . ALA A 1 86 ? -6.084 2.075 -10.137 1.00 98.69 86 ALA A CA 1
ATOM 677 C C . ALA A 1 86 ? -4.736 2.439 -10.753 1.00 98.69 86 ALA A C 1
ATOM 679 O O . ALA A 1 86 ? -4.217 1.743 -11.623 1.00 98.69 86 ALA A O 1
ATOM 680 N N . PHE A 1 87 ? -4.158 3.529 -10.270 1.00 98.62 87 PHE A N 1
ATOM 681 C CA . PHE A 1 87 ? -2.839 3.984 -10.671 1.00 98.62 87 PHE A CA 1
ATOM 682 C C . PHE A 1 87 ? -1.961 4.186 -9.448 1.00 98.62 87 PHE A C 1
ATOM 684 O O . PHE A 1 87 ? -2.440 4.618 -8.397 1.00 98.62 87 PHE A O 1
ATOM 691 N N . ALA A 1 88 ? -0.666 3.922 -9.595 1.00 98.62 88 ALA A N 1
ATOM 692 C CA . ALA A 1 88 ? 0.311 4.220 -8.562 1.00 98.62 88 ALA A CA 1
ATOM 693 C C . ALA A 1 88 ? 1.508 4.981 -9.124 1.00 98.62 88 ALA A C 1
ATOM 695 O O . ALA A 1 88 ? 2.082 4.585 -10.132 1.00 98.62 88 ALA A O 1
ATOM 696 N N . ILE A 1 89 ? 1.910 6.057 -8.453 1.00 98.25 89 ILE A N 1
ATOM 697 C CA . ILE A 1 89 ? 3.165 6.752 -8.750 1.00 98.25 89 ILE A CA 1
ATOM 698 C C . ILE A 1 89 ? 4.287 5.971 -8.076 1.00 98.25 89 ILE A C 1
ATOM 700 O O . ILE A 1 89 ? 4.223 5.740 -6.867 1.00 98.25 89 ILE A O 1
ATOM 704 N N . TYR A 1 90 ? 5.317 5.603 -8.831 1.00 97.88 90 TYR A N 1
ATOM 705 C CA . TYR A 1 90 ? 6.454 4.843 -8.318 1.00 97.88 90 TYR A CA 1
ATOM 706 C C . TYR A 1 90 ? 7.789 5.522 -8.609 1.00 97.88 90 TYR A C 1
ATOM 708 O O . TYR A 1 90 ? 7.898 6.339 -9.522 1.00 97.88 90 TYR A O 1
ATOM 716 N N . GLU A 1 91 ? 8.810 5.140 -7.846 1.00 97.25 91 GLU A N 1
ATOM 717 C CA . GLU A 1 91 ? 10.215 5.440 -8.127 1.00 97.25 91 GLU A CA 1
ATOM 718 C C . GLU A 1 91 ? 10.952 4.176 -8.587 1.00 97.25 91 GLU A C 1
ATOM 720 O O . GLU A 1 91 ? 10.808 3.111 -7.987 1.00 97.25 91 GLU A O 1
ATOM 725 N N . GLY A 1 92 ? 11.711 4.269 -9.681 1.00 94.81 92 GLY A N 1
ATOM 726 C CA . GLY A 1 92 ? 12.471 3.148 -10.242 1.00 94.81 92 GLY A CA 1
ATOM 727 C C . GLY A 1 92 ? 13.770 2.840 -9.486 1.00 94.81 92 GLY A C 1
ATOM 728 O O . GLY A 1 92 ? 14.407 3.727 -8.926 1.00 94.81 92 GLY A O 1
ATOM 729 N N . THR A 1 93 ? 14.217 1.583 -9.539 1.00 89.56 93 THR A N 1
ATOM 730 C CA . THR A 1 93 ? 15.375 1.062 -8.777 1.00 89.56 93 THR A CA 1
ATOM 731 C C . THR A 1 93 ? 16.740 1.611 -9.192 1.00 89.56 93 THR A C 1
ATOM 733 O O . THR A 1 93 ? 17.642 1.691 -8.364 1.00 89.56 93 THR A O 1
ATOM 736 N N . THR A 1 94 ? 16.930 1.951 -10.471 1.00 81.69 94 THR A N 1
ATOM 737 C CA . THR A 1 94 ? 18.271 2.243 -11.018 1.00 81.69 94 THR A CA 1
ATOM 738 C C . THR A 1 94 ? 18.554 3.736 -11.161 1.00 81.69 94 THR A C 1
ATOM 740 O O . THR A 1 94 ? 19.662 4.186 -10.886 1.00 81.69 94 THR A O 1
ATOM 743 N N . SER A 1 95 ? 17.569 4.511 -11.612 1.00 78.12 95 SER A N 1
ATOM 744 C CA . SER A 1 95 ? 17.737 5.935 -11.931 1.00 78.12 95 SER A CA 1
ATOM 745 C C . SER A 1 95 ? 16.924 6.872 -11.039 1.00 78.12 95 SER A C 1
ATOM 747 O O . SER A 1 95 ? 17.016 8.082 -11.219 1.00 78.12 95 SER A O 1
ATOM 749 N N . GLY A 1 96 ? 16.104 6.344 -10.121 1.00 81.81 96 GLY A N 1
ATOM 750 C CA . GLY A 1 96 ? 15.152 7.153 -9.348 1.00 81.81 96 GLY A CA 1
ATOM 751 C C . GLY A 1 96 ? 14.075 7.816 -10.218 1.00 81.81 96 GLY A C 1
ATOM 752 O O . GLY A 1 96 ? 13.396 8.746 -9.787 1.00 81.81 96 GLY A O 1
ATOM 753 N N . ASN A 1 97 ? 13.924 7.375 -11.474 1.00 91.06 97 ASN A N 1
ATOM 754 C CA . ASN A 1 97 ? 12.927 7.937 -12.375 1.00 91.06 97 ASN A CA 1
ATOM 755 C C . ASN A 1 97 ? 11.524 7.658 -11.841 1.00 91.06 97 ASN A C 1
ATOM 757 O O . ASN A 1 97 ? 11.223 6.544 -11.408 1.00 91.06 97 ASN A O 1
ATOM 761 N N . ILE A 1 98 ? 10.663 8.668 -11.939 1.00 95.19 98 ILE A N 1
ATOM 762 C CA . ILE A 1 98 ? 9.254 8.541 -11.594 1.00 95.19 98 ILE A CA 1
ATOM 763 C C . ILE A 1 98 ? 8.488 7.945 -12.771 1.00 95.19 98 ILE A C 1
ATOM 765 O O . ILE A 1 98 ? 8.630 8.395 -13.911 1.00 95.19 98 ILE A O 1
ATOM 769 N N . GLY A 1 99 ? 7.659 6.951 -12.477 1.00 97.00 99 GLY A N 1
ATOM 770 C CA . GLY A 1 99 ? 6.715 6.363 -13.418 1.00 97.00 99 GLY A CA 1
ATOM 771 C C . GLY A 1 99 ? 5.332 6.191 -12.800 1.00 97.00 99 GLY A C 1
ATOM 772 O O . GLY A 1 99 ? 5.101 6.523 -11.633 1.00 97.00 99 GLY A O 1
ATOM 773 N N . ILE A 1 100 ? 4.408 5.671 -13.600 1.00 98.00 100 ILE A N 1
ATOM 774 C CA . ILE A 1 100 ? 3.045 5.336 -13.186 1.00 98.00 100 ILE A CA 1
ATOM 775 C C . ILE A 1 100 ? 2.811 3.852 -13.459 1.00 98.00 100 ILE A C 1
ATOM 777 O O . ILE A 1 100 ? 3.008 3.416 -14.584 1.00 98.00 100 ILE A O 1
ATOM 781 N N . LEU A 1 101 ? 2.380 3.087 -12.460 1.00 98.38 101 LEU A N 1
ATOM 782 C CA . LEU A 1 101 ? 1.815 1.749 -12.640 1.00 98.38 101 LEU A CA 1
ATOM 783 C C . LEU A 1 101 ? 0.310 1.869 -12.874 1.00 98.38 101 LEU A C 1
ATOM 785 O O . LEU A 1 101 ? -0.342 2.692 -12.229 1.00 98.38 101 LEU A O 1
ATOM 789 N N . GLU A 1 102 ? -0.236 1.020 -13.735 1.00 98.50 102 GLU A N 1
ATOM 790 C CA . GLU A 1 102 ? -1.671 0.806 -13.907 1.00 98.50 102 GLU A CA 1
ATOM 791 C C . GLU A 1 102 ? -2.058 -0.590 -13.424 1.00 98.50 102 GLU A C 1
ATOM 793 O O . GLU A 1 102 ? -1.398 -1.590 -13.719 1.00 98.50 102 GLU A O 1
ATOM 798 N N . PHE A 1 103 ? -3.176 -0.638 -12.711 1.00 98.62 103 PHE A N 1
ATOM 799 C CA . PHE A 1 103 ? -3.823 -1.855 -12.260 1.00 98.62 103 PHE A CA 1
ATOM 800 C C . PHE A 1 103 ? -5.246 -1.894 -12.805 1.00 98.62 103 PHE A C 1
ATOM 802 O O . PHE A 1 103 ? -5.986 -0.914 -12.688 1.00 98.62 103 PHE A O 1
ATOM 809 N N . GLU A 1 104 ? -5.636 -3.030 -13.367 1.00 98.31 104 GLU A N 1
ATOM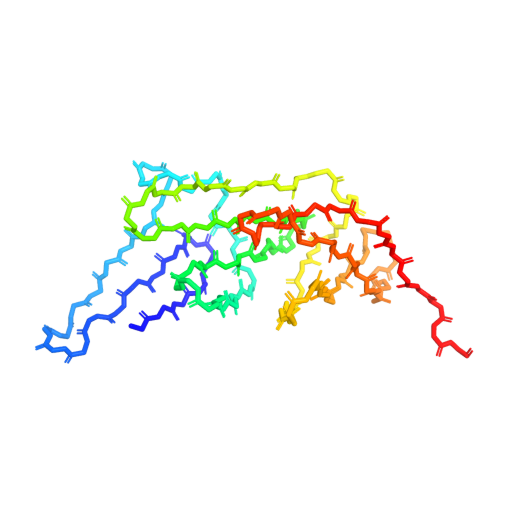 810 C CA . GLU A 1 104 ? -7.045 -3.350 -13.581 1.00 98.31 104 GLU A CA 1
ATOM 811 C C . GLU A 1 104 ? -7.630 -3.901 -12.278 1.00 98.31 104 GLU A C 1
ATOM 813 O O . GLU A 1 104 ? -6.899 -4.447 -11.447 1.00 98.31 104 GLU A O 1
ATOM 818 N N . LEU A 1 105 ? -8.929 -3.702 -12.061 1.00 98.38 105 LEU A N 1
ATOM 819 C CA . LEU A 1 105 ? -9.612 -4.249 -10.895 1.00 98.38 105 LEU A CA 1
ATOM 820 C C . LEU A 1 105 ? -10.336 -5.543 -11.272 1.00 98.38 105 LEU A C 1
ATOM 822 O O . LEU A 1 105 ? -11.098 -5.560 -12.236 1.00 98.38 105 LEU A O 1
ATOM 826 N N . ASP A 1 106 ? -10.113 -6.608 -10.500 1.00 97.31 106 ASP A N 1
ATOM 827 C CA . ASP A 1 106 ? -10.863 -7.860 -10.637 1.00 97.31 106 ASP A CA 1
ATOM 828 C C . ASP A 1 106 ? -12.339 -7.696 -10.211 1.00 97.31 106 ASP A C 1
ATOM 830 O O . ASP A 1 106 ? -12.757 -6.643 -9.725 1.00 97.31 106 ASP A O 1
ATOM 834 N N . ASP A 1 107 ? -13.146 -8.755 -10.340 1.00 96.44 107 ASP A N 1
ATOM 835 C CA . ASP A 1 107 ? -14.568 -8.739 -9.947 1.00 96.44 107 ASP A CA 1
ATOM 836 C C . ASP A 1 107 ? -14.792 -8.407 -8.455 1.00 96.44 107 ASP A C 1
ATOM 838 O O . ASP A 1 107 ? -15.881 -7.989 -8.056 1.00 96.44 107 ASP A O 1
ATOM 842 N N . ALA A 1 108 ? -13.775 -8.598 -7.607 1.00 96.25 108 ALA A N 1
ATOM 843 C CA . ALA A 1 108 ? -13.803 -8.219 -6.198 1.00 96.25 108 ALA A CA 1
ATOM 844 C C . ALA A 1 108 ? -13.281 -6.790 -5.968 1.00 96.25 108 ALA A C 1
ATOM 846 O O . ALA A 1 108 ? -13.236 -6.327 -4.824 1.00 96.25 108 ALA A O 1
ATOM 847 N N . GLY A 1 109 ? -12.876 -6.076 -7.015 1.00 97.62 109 GLY A N 1
ATOM 848 C CA . GLY A 1 109 ? -12.278 -4.750 -6.960 1.00 97.62 109 GLY A CA 1
ATOM 849 C C . GLY A 1 109 ? -10.824 -4.749 -6.479 1.00 97.62 109 GLY A C 1
ATOM 850 O O . GLY A 1 109 ? -10.390 -3.742 -5.924 1.00 97.62 109 GLY A O 1
ATOM 851 N N . LEU A 1 110 ? -10.104 -5.872 -6.536 1.00 98.38 110 LEU A N 1
ATOM 852 C CA . LEU A 1 110 ? -8.697 -5.966 -6.130 1.00 98.38 110 LEU A CA 1
ATOM 853 C C . LEU A 1 110 ? -7.769 -5.720 -7.327 1.00 98.38 110 LEU A C 1
ATOM 855 O O . LEU A 1 110 ? -8.133 -6.051 -8.450 1.00 98.38 110 LEU A O 1
ATOM 859 N N . PRO A 1 111 ? -6.563 -5.172 -7.099 1.00 98.38 111 PRO A N 1
ATOM 860 C CA . PRO A 1 111 ? -5.643 -4.855 -8.178 1.00 98.38 111 PRO A CA 1
ATOM 861 C C . PRO A 1 111 ? -5.028 -6.110 -8.784 1.00 98.38 111 PRO A C 1
ATOM 863 O O . PRO A 1 111 ? -4.438 -6.922 -8.063 1.00 98.38 111 PRO A O 1
ATOM 866 N N . ASP A 1 112 ? -5.034 -6.153 -10.108 1.00 97.44 112 ASP A N 1
ATOM 867 C CA . ASP A 1 112 ? -4.140 -6.959 -10.924 1.00 97.44 112 ASP A CA 1
ATOM 868 C C . ASP A 1 112 ? -3.268 -6.021 -11.773 1.00 97.44 112 ASP A C 1
ATOM 870 O O . ASP A 1 112 ? -3.743 -5.049 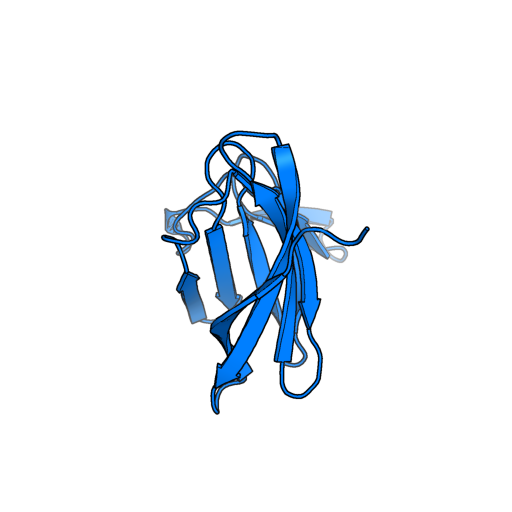-12.363 1.00 97.44 112 ASP A O 1
ATOM 874 N N . TYR A 1 113 ? -1.954 -6.267 -11.783 1.00 97.81 113 TYR A N 1
ATOM 875 C CA . TYR A 1 113 ? -1.011 -5.452 -12.554 1.00 97.81 113 TYR A CA 1
ATOM 876 C C . TYR A 1 113 ? -1.340 -5.523 -14.047 1.00 97.81 113 TYR A C 1
ATOM 878 O O . TYR A 1 113 ? -1.528 -6.616 -14.585 1.00 97.81 113 TYR A O 1
ATOM 886 N N . LYS A 1 114 ? -1.345 -4.364 -14.709 1.00 97.88 114 LYS A N 1
ATOM 887 C CA . LYS A 1 114 ? -1.646 -4.252 -16.134 1.00 97.88 114 LYS A CA 1
ATOM 888 C C . LYS A 1 114 ? -0.476 -3.696 -16.936 1.00 97.88 114 LYS A C 1
ATOM 890 O O . LYS A 1 114 ? -0.017 -4.364 -17.858 1.00 97.88 114 LYS A O 1
ATOM 895 N N . ASP A 1 115 ? -0.008 -2.495 -16.606 1.00 97.75 115 ASP A N 1
ATOM 896 C CA . ASP A 1 115 ? 1.041 -1.820 -17.379 1.00 97.75 115 ASP A CA 1
ATOM 897 C C . ASP A 1 115 ? 1.803 -0.776 -16.547 1.00 97.75 115 ASP A C 1
ATOM 899 O O . ASP A 1 115 ? 1.474 -0.514 -15.384 1.00 97.75 115 ASP A O 1
ATOM 903 N N . TYR A 1 116 ? 2.815 -0.159 -17.152 1.00 96.50 116 TYR A N 1
ATOM 904 C CA . TYR A 1 116 ? 3.553 0.962 -16.594 1.00 96.50 116 TYR A CA 1
ATOM 905 C C . TYR A 1 116 ? 3.861 2.032 -17.648 1.00 96.50 116 TYR A C 1
ATOM 907 O O . TYR A 1 116 ? 4.107 1.762 -18.820 1.00 96.50 116 TYR A O 1
ATOM 915 N N . TYR A 1 117 ? 3.913 3.281 -17.199 1.00 96.25 117 TYR A N 1
ATOM 916 C CA . TYR A 1 117 ? 4.146 4.453 -18.032 1.00 96.25 117 TYR A CA 1
ATOM 917 C C . TYR A 1 117 ? 5.324 5.257 -17.491 1.00 96.25 117 TYR A C 1
ATOM 919 O O . TYR A 1 117 ? 5.434 5.509 -16.290 1.00 96.25 117 TYR A O 1
ATOM 927 N N . THR A 1 118 ? 6.213 5.673 -18.390 1.00 93.25 118 THR A N 1
ATOM 928 C CA . THR A 1 118 ? 7.433 6.437 -18.087 1.00 93.25 118 THR A CA 1
ATOM 929 C C . THR A 1 118 ? 7.707 7.448 -19.203 1.00 93.25 118 THR A C 1
ATOM 931 O O . THR A 1 118 ? 6.995 7.465 -20.204 1.00 93.25 118 THR A O 1
ATOM 934 N N . ASN A 1 119 ? 8.753 8.272 -19.053 1.00 86.00 119 ASN A N 1
ATOM 935 C CA . ASN A 1 119 ? 9.220 9.223 -20.075 1.00 86.00 119 ASN A CA 1
ATOM 936 C C . ASN A 1 119 ? 8.152 10.252 -20.494 1.00 86.00 119 ASN A C 1
ATOM 938 O O . ASN A 1 119 ? 7.822 10.377 -21.669 1.00 86.00 119 ASN A O 1
ATOM 942 N N . PHE A 1 120 ? 7.631 11.013 -19.528 1.00 84.38 120 PHE A N 1
ATOM 943 C CA . PHE A 1 120 ? 6.595 12.042 -19.727 1.00 84.38 120 PHE A CA 1
ATOM 944 C C . PHE A 1 120 ? 7.099 13.349 -20.384 1.00 84.38 120 PHE A C 1
ATOM 946 O O . PHE A 1 120 ? 6.631 14.432 -20.036 1.00 84.38 120 PHE A O 1
ATOM 953 N N . THR A 1 121 ? 8.093 13.259 -21.269 1.00 72.44 121 THR A N 1
ATOM 954 C CA . THR A 1 121 ? 8.696 14.396 -21.990 1.00 72.44 121 THR A CA 1
ATOM 955 C C . THR A 1 121 ? 7.887 14.836 -23.194 1.00 72.44 121 THR A C 1
ATOM 957 O O . THR A 1 121 ? 7.424 13.938 -23.931 1.00 72.44 121 THR A O 1
#

Radius of gyration: 14.31 Å; chains: 1; bounding box: 33×26×45 Å

pLDDT: mean 96.09, std 4.11, range [72.44, 98.81]

Sequence (121 aa):
VYASTSGGLLEFNPNTEKFTAIKMEDGLIYLDLSCIEIDNQGRLWLGGAYPNGYLQVYDPIRGLVRKITHLDIAEIKMIRISENNAFAIYEGTTSGNIGILEFELDDAGLPDYKDYYTNFT

Foldseek 3Di:
DWDQAQQAIWDADPVVRDIDHQHVVNADPHRAFQDWDADPLRWIWTFHAFQFTWTWIQDPVPGTDDIGRPPQFGIWNDKDADDFKIKTWTQHNPPRFIKIWIFGADPVGDTDTDDIGGDPD

InterPro domains:
  IPR015943 WD40/YVTN repeat-like-containing domain superfamily [G3DSA:2.130.10.10] (1-119)